Protein AF-Q57411-F1 (afdb_monomer_lite)

Radius of gyration: 23.44 Å; chains: 1; bounding box: 58×24×73 Å

pLDDT: mean 77.26, std 9.22, range [43.75, 90.31]

Structure (mmCIF, N/CA/C/O backbone):
data_AF-Q57411-F1
#
_entry.id   AF-Q57411-F1
#
loop_
_atom_site.group_PDB
_atom_site.id
_atom_site.type_symbol
_atom_site.label_atom_id
_atom_site.label_alt_id
_atom_site.label_comp_id
_atom_site.label_asym_id
_atom_site.label_entity_id
_atom_site.label_seq_id
_atom_site.pdbx_PDB_ins_code
_atom_site.Cartn_x
_atom_site.Cartn_y
_atom_site.Cartn_z
_atom_site.occupancy
_atom_site.B_iso_or_equiv
_atom_site.auth_seq_id
_atom_site.auth_comp_id
_atom_site.auth_asym_id
_atom_site.auth_atom_id
_atom_site.pdbx_PDB_model_num
ATOM 1 N N . MET A 1 1 ? 39.862 -7.856 -52.070 1.00 62.91 1 MET A N 1
ATOM 2 C CA . MET A 1 1 ? 38.614 -8.592 -51.762 1.00 62.91 1 MET A CA 1
ATOM 3 C C . MET A 1 1 ? 38.595 -9.114 -50.323 1.00 62.91 1 MET A C 1
ATOM 5 O O . MET A 1 1 ? 37.693 -8.725 -49.605 1.00 62.91 1 MET A O 1
ATOM 9 N N . LEU A 1 2 ? 39.590 -9.877 -49.840 1.00 62.72 2 LEU A N 1
ATOM 10 C CA . LEU A 1 2 ? 39.636 -10.401 -48.452 1.00 62.72 2 LEU A CA 1
ATOM 11 C C . LEU A 1 2 ? 39.536 -9.341 -47.331 1.00 62.72 2 LEU A C 1
ATOM 13 O O . LEU A 1 2 ? 38.765 -9.519 -46.396 1.00 62.72 2 LEU A O 1
ATOM 17 N N . PHE A 1 3 ? 40.242 -8.211 -47.448 1.00 66.50 3 PHE A N 1
ATOM 18 C CA . PHE A 1 3 ? 40.208 -7.146 -46.430 1.00 66.50 3 PHE A CA 1
ATOM 19 C C . PHE A 1 3 ? 38.830 -6.486 -46.258 1.00 66.50 3 PHE A C 1
ATOM 21 O O . PHE A 1 3 ? 38.491 -6.060 -45.157 1.00 66.50 3 PHE A O 1
ATOM 28 N N . PHE A 1 4 ? 38.021 -6.448 -47.322 1.00 68.75 4 PHE A N 1
ATOM 29 C CA . PHE A 1 4 ? 36.654 -5.924 -47.269 1.00 68.75 4 PHE A CA 1
ATOM 30 C C . PHE A 1 4 ? 35.746 -6.838 -46.436 1.00 68.75 4 PHE A C 1
ATOM 32 O O . PHE A 1 4 ? 35.024 -6.368 -45.561 1.00 68.75 4 PHE A O 1
ATOM 39 N N . TRP A 1 5 ? 35.852 -8.153 -46.640 1.00 68.56 5 TRP A N 1
ATOM 40 C CA . TRP A 1 5 ? 35.092 -9.141 -45.877 1.00 68.56 5 TRP A CA 1
ATOM 41 C C . TRP A 1 5 ? 35.515 -9.182 -44.402 1.00 68.56 5 TRP A C 1
ATOM 43 O O . TRP A 1 5 ? 34.649 -9.189 -43.533 1.00 68.56 5 TRP A O 1
ATOM 53 N N . CYS A 1 6 ? 36.816 -9.105 -44.092 1.00 72.94 6 CYS A N 1
ATOM 54 C CA . CYS A 1 6 ? 37.286 -9.050 -42.701 1.00 72.94 6 CYS A CA 1
ATOM 55 C C . CYS A 1 6 ? 36.776 -7.808 -41.947 1.00 72.94 6 CYS A C 1
ATOM 57 O O . CYS A 1 6 ? 36.370 -7.916 -40.790 1.00 72.94 6 CYS A O 1
ATOM 59 N N . GLY A 1 7 ? 36.757 -6.641 -42.602 1.00 71.69 7 GLY A N 1
ATOM 60 C CA . GLY A 1 7 ? 36.199 -5.417 -42.019 1.00 71.69 7 GLY A CA 1
ATOM 61 C C . GLY A 1 7 ? 34.692 -5.520 -41.771 1.00 71.69 7 GLY A C 1
ATOM 62 O O . GLY A 1 7 ? 34.218 -5.143 -40.703 1.00 71.69 7 GLY A O 1
ATOM 63 N N . PHE A 1 8 ? 33.952 -6.099 -42.720 1.00 74.75 8 PHE A N 1
ATOM 64 C CA . PHE A 1 8 ? 32.505 -6.285 -42.613 1.00 74.75 8 PHE A CA 1
ATOM 65 C C . PHE A 1 8 ? 32.113 -7.232 -41.466 1.00 74.75 8 PHE A C 1
ATOM 67 O O . PHE A 1 8 ? 31.242 -6.898 -40.665 1.00 74.75 8 PHE A O 1
ATOM 74 N N . PHE A 1 9 ? 32.795 -8.374 -41.317 1.00 73.12 9 PHE A N 1
ATOM 75 C CA . PHE A 1 9 ? 32.514 -9.309 -40.220 1.00 73.12 9 PHE A CA 1
ATOM 76 C C . PHE A 1 9 ? 32.897 -8.745 -38.843 1.00 73.12 9 PHE A C 1
ATOM 78 O O . PHE A 1 9 ? 32.135 -8.912 -37.893 1.00 73.12 9 PHE A O 1
ATOM 85 N N . SER A 1 10 ? 34.017 -8.021 -38.729 1.00 74.44 10 SER A N 1
ATOM 86 C CA . SER A 1 10 ? 34.402 -7.344 -37.478 1.00 74.44 10 SER A CA 1
ATOM 87 C C . SER A 1 10 ? 33.376 -6.282 -37.051 1.00 74.44 10 SER A C 1
ATOM 89 O O . SER A 1 10 ? 33.029 -6.170 -35.870 1.00 74.44 10 SER A O 1
ATOM 91 N N . LEU A 1 11 ? 32.820 -5.547 -38.022 1.00 76.00 11 LEU A N 1
ATOM 92 C CA . LEU A 1 11 ? 31.770 -4.557 -37.783 1.00 76.00 11 LEU A CA 1
ATOM 93 C C . LEU A 1 11 ? 30.478 -5.214 -37.276 1.00 76.00 11 LEU A C 1
ATOM 95 O O . LEU A 1 11 ? 29.905 -4.749 -36.295 1.00 76.00 11 LEU A O 1
ATOM 99 N N . ILE A 1 12 ? 30.047 -6.320 -37.895 1.00 76.12 12 ILE A N 1
ATOM 100 C CA . ILE A 1 12 ? 28.856 -7.068 -37.462 1.00 76.12 12 ILE A CA 1
ATOM 101 C C . ILE A 1 12 ? 29.031 -7.592 -36.033 1.00 76.12 12 ILE A C 1
ATOM 103 O O . ILE A 1 12 ? 28.140 -7.407 -35.209 1.00 76.12 12 ILE A O 1
ATOM 107 N N . VAL A 1 13 ? 30.183 -8.192 -35.712 1.00 73.00 13 VAL A N 1
ATOM 108 C CA . VAL A 1 13 ? 30.467 -8.692 -34.354 1.00 73.00 13 VAL A CA 1
ATOM 109 C C . VAL A 1 13 ? 30.457 -7.552 -33.331 1.00 73.00 13 VAL A C 1
ATOM 111 O O . VAL A 1 13 ? 29.905 -7.706 -32.244 1.00 73.00 13 VAL A O 1
ATOM 114 N N . SER A 1 14 ? 30.997 -6.383 -33.682 1.00 69.81 14 SER A N 1
ATOM 115 C CA . SER A 1 14 ? 30.978 -5.204 -32.808 1.00 69.81 14 SER A CA 1
ATOM 116 C C . SER A 1 14 ? 29.560 -4.674 -32.574 1.00 69.81 14 SER A C 1
ATOM 118 O O . SER A 1 14 ? 29.202 -4.376 -31.438 1.00 69.81 14 SER A O 1
ATOM 120 N N . ILE A 1 15 ? 28.727 -4.605 -33.619 1.00 70.62 15 ILE A N 1
ATOM 121 C CA . ILE A 1 15 ? 27.320 -4.188 -33.505 1.00 70.62 15 ILE A CA 1
ATOM 122 C C . ILE A 1 15 ? 26.530 -5.181 -32.645 1.00 70.62 15 ILE A C 1
ATOM 124 O O . ILE A 1 15 ? 25.757 -4.758 -31.788 1.00 70.62 15 ILE A O 1
ATOM 128 N N . LEU A 1 16 ? 26.751 -6.487 -32.824 1.00 65.75 16 LEU A N 1
ATOM 129 C CA . LEU A 1 16 ? 26.114 -7.528 -32.014 1.00 65.75 16 LEU A CA 1
ATOM 130 C C . LEU A 1 16 ? 26.542 -7.452 -30.542 1.00 65.75 16 LEU A C 1
ATOM 132 O O . LEU A 1 16 ? 25.684 -7.528 -29.670 1.00 65.75 16 LEU A O 1
ATOM 136 N N . ASN A 1 17 ? 27.825 -7.221 -30.250 1.00 61.81 17 ASN A N 1
ATOM 137 C CA . ASN A 1 17 ? 28.308 -7.045 -28.875 1.00 61.81 17 ASN A CA 1
ATOM 138 C C . ASN A 1 17 ? 27.735 -5.787 -28.206 1.00 61.81 17 ASN A C 1
ATOM 140 O O . ASN A 1 17 ? 27.352 -5.830 -27.039 1.00 61.81 17 ASN A O 1
ATOM 144 N N . ILE A 1 18 ? 27.638 -4.671 -28.936 1.00 66.19 18 ILE A N 1
ATOM 145 C CA . ILE A 1 18 ? 27.010 -3.441 -28.426 1.00 66.19 18 ILE A CA 1
ATOM 146 C C . ILE A 1 18 ? 25.510 -3.666 -28.196 1.00 66.19 18 ILE A C 1
ATOM 148 O O . ILE A 1 18 ? 24.977 -3.239 -27.175 1.00 66.19 18 ILE A O 1
ATOM 152 N N . SER A 1 19 ? 24.837 -4.369 -29.112 1.00 61.19 19 SER A N 1
ATOM 153 C CA . SER A 1 19 ? 23.426 -4.748 -28.985 1.00 61.19 19 SER A CA 1
ATOM 154 C C . SER A 1 19 ? 23.177 -5.645 -27.771 1.00 61.19 19 SER A C 1
ATOM 156 O O . SER A 1 19 ? 22.238 -5.383 -27.022 1.00 61.19 19 SER A O 1
ATOM 158 N N . MET A 1 20 ? 24.014 -6.662 -27.548 1.00 63.38 20 MET A N 1
ATOM 159 C CA . MET A 1 20 ? 23.932 -7.528 -26.370 1.00 63.38 20 MET A CA 1
ATOM 160 C C . MET A 1 20 ? 24.151 -6.726 -25.085 1.00 63.38 20 MET A C 1
ATOM 162 O O . MET A 1 20 ? 23.305 -6.764 -24.200 1.00 63.38 20 MET A O 1
ATOM 166 N N . GLY A 1 21 ? 25.200 -5.899 -25.023 1.00 65.75 21 GLY A N 1
ATOM 167 C CA . GLY A 1 21 ? 25.460 -5.058 -23.851 1.00 65.75 21 GLY A CA 1
ATOM 168 C C . GLY A 1 21 ? 24.360 -4.024 -23.567 1.00 65.75 21 GLY A C 1
ATOM 169 O O . GLY A 1 21 ? 24.110 -3.695 -22.408 1.00 65.75 21 GLY A O 1
ATOM 170 N N . TYR A 1 22 ? 23.679 -3.513 -24.598 1.00 66.88 22 TYR A N 1
ATOM 171 C CA . TYR A 1 22 ? 22.525 -2.625 -24.430 1.00 66.88 22 TYR A CA 1
ATOM 172 C C . TYR A 1 22 ? 21.301 -3.377 -23.891 1.00 66.88 22 TYR A C 1
ATOM 174 O O . TYR A 1 22 ? 20.641 -2.887 -22.975 1.00 66.88 22 TYR A O 1
ATOM 182 N N . ASN A 1 23 ? 21.034 -4.582 -24.404 1.00 70.44 23 ASN A N 1
ATOM 183 C CA . ASN A 1 23 ? 19.959 -5.441 -23.908 1.00 70.44 23 ASN A CA 1
ATOM 184 C C . ASN A 1 23 ? 20.190 -5.861 -22.451 1.00 70.44 23 ASN A C 1
ATOM 186 O O . ASN A 1 23 ? 19.249 -5.825 -21.661 1.00 70.44 23 ASN A O 1
ATOM 190 N N . ASP A 1 24 ? 21.429 -6.183 -22.076 1.00 71.94 24 ASP A N 1
ATOM 191 C CA . ASP A 1 24 ? 21.778 -6.548 -20.701 1.00 71.94 24 ASP A CA 1
ATOM 192 C C . ASP A 1 24 ? 21.559 -5.379 -19.733 1.00 71.94 24 ASP A C 1
ATOM 194 O O . ASP A 1 24 ? 21.013 -5.565 -18.647 1.00 71.94 24 ASP A O 1
ATOM 198 N N . ARG A 1 25 ? 21.916 -4.149 -20.130 1.00 74.00 25 ARG A N 1
ATOM 199 C CA . ARG A 1 25 ? 21.626 -2.947 -19.329 1.00 74.00 25 ARG A CA 1
ATOM 200 C C . ARG A 1 25 ? 20.131 -2.717 -19.169 1.00 74.00 25 ARG A C 1
ATOM 202 O O . ARG A 1 25 ? 19.675 -2.506 -18.052 1.00 74.00 25 ARG A O 1
ATOM 209 N N . LEU A 1 26 ? 19.374 -2.808 -20.262 1.00 76.44 26 LEU A N 1
ATOM 210 C CA . LEU A 1 26 ? 17.924 -2.637 -20.229 1.00 76.44 26 LEU A CA 1
ATOM 211 C C . LEU A 1 26 ? 17.257 -3.693 -19.330 1.00 76.44 26 LEU A C 1
ATOM 213 O O . LEU A 1 26 ? 16.337 -3.381 -18.580 1.00 76.44 26 LEU A O 1
ATOM 217 N N . PHE A 1 27 ? 17.756 -4.931 -19.367 1.00 75.88 27 PHE A N 1
ATOM 218 C CA . PHE A 1 27 ? 17.304 -6.009 -18.493 1.00 75.88 27 PHE A CA 1
ATOM 219 C C . PHE A 1 27 ? 17.626 -5.738 -17.018 1.00 75.88 27 PHE A C 1
ATOM 221 O O . PHE A 1 27 ? 16.762 -5.919 -16.161 1.00 75.88 27 PHE A O 1
ATOM 228 N N . LEU A 1 28 ? 18.841 -5.283 -16.704 1.00 79.25 28 LEU A N 1
ATOM 229 C CA . LEU A 1 28 ? 19.235 -4.944 -15.334 1.00 79.25 28 LEU A CA 1
ATOM 230 C C . LEU A 1 28 ? 18.438 -3.758 -14.779 1.00 79.25 28 LEU A C 1
ATOM 232 O O . LEU A 1 28 ? 18.020 -3.795 -13.622 1.00 79.25 28 LEU A O 1
ATOM 236 N N . ASP A 1 29 ? 18.188 -2.733 -15.592 1.00 82.56 29 ASP A N 1
ATOM 237 C CA . ASP A 1 29 ? 17.363 -1.585 -15.207 1.00 82.56 29 ASP A CA 1
ATOM 238 C C . ASP A 1 29 ? 15.920 -2.013 -14.916 1.00 82.56 29 ASP A C 1
ATOM 240 O O . ASP A 1 29 ? 15.326 -1.598 -13.917 1.00 82.56 29 ASP A O 1
ATOM 244 N N . GLU A 1 30 ? 15.373 -2.902 -15.746 1.00 82.50 30 GLU A N 1
ATOM 245 C CA . GLU A 1 30 ? 14.046 -3.475 -15.549 1.00 82.50 30 GLU A CA 1
ATOM 246 C C . GLU A 1 30 ? 13.962 -4.299 -14.256 1.00 82.50 30 GLU A C 1
ATOM 248 O O . GLU A 1 30 ? 13.025 -4.127 -13.474 1.00 82.50 30 GLU A O 1
ATOM 253 N N . GLN A 1 31 ? 14.958 -5.149 -13.990 1.00 81.94 31 GLN A N 1
ATOM 254 C CA . GLN A 1 31 ? 15.042 -5.928 -12.752 1.00 81.94 31 GLN A CA 1
ATOM 255 C C . GLN A 1 31 ? 15.167 -5.027 -11.522 1.00 81.94 31 GLN A C 1
ATOM 257 O O . GLN A 1 31 ? 14.462 -5.226 -10.536 1.00 81.94 31 GLN A O 1
ATOM 262 N N . ASN A 1 32 ? 16.005 -3.990 -11.585 1.00 83.38 32 ASN A N 1
ATOM 263 C CA . ASN A 1 32 ? 16.140 -3.016 -10.504 1.00 83.38 32 ASN A CA 1
ATOM 264 C C . ASN A 1 32 ? 14.822 -2.290 -10.224 1.00 83.38 32 ASN A C 1
ATOM 266 O O . ASN A 1 32 ? 14.492 -2.048 -9.061 1.00 83.38 32 ASN A O 1
ATOM 270 N N . ARG A 1 33 ? 14.050 -1.959 -11.266 1.00 82.56 33 ARG A N 1
ATOM 271 C CA . ARG A 1 33 ? 12.713 -1.384 -11.096 1.00 82.56 33 ARG A CA 1
ATOM 272 C C . ARG A 1 33 ? 11.774 -2.365 -10.398 1.00 82.56 33 ARG A C 1
ATOM 274 O O . ARG A 1 33 ? 11.157 -1.980 -9.414 1.00 82.56 33 ARG A O 1
ATOM 281 N N . ILE A 1 34 ? 11.716 -3.619 -10.852 1.00 81.56 34 ILE A N 1
ATOM 282 C CA . ILE A 1 34 ? 10.872 -4.665 -10.246 1.00 81.56 34 ILE A CA 1
ATOM 283 C C . ILE A 1 34 ? 11.225 -4.877 -8.772 1.00 81.56 34 ILE A C 1
ATOM 285 O O . ILE A 1 34 ? 10.336 -4.954 -7.931 1.00 81.56 34 ILE A O 1
ATOM 289 N N . ILE A 1 35 ? 12.516 -4.951 -8.441 1.00 82.12 35 ILE A N 1
ATOM 290 C CA . ILE A 1 35 ? 12.977 -5.133 -7.061 1.00 82.12 35 ILE A CA 1
ATOM 291 C C . ILE A 1 35 ? 12.502 -3.973 -6.181 1.00 82.12 35 ILE A C 1
ATOM 293 O O . ILE A 1 35 ? 11.966 -4.214 -5.103 1.00 82.12 35 ILE A O 1
ATOM 297 N N . LYS A 1 36 ? 12.631 -2.725 -6.647 1.00 81.50 36 LYS A N 1
ATOM 298 C CA . LYS A 1 36 ? 12.127 -1.553 -5.914 1.00 81.50 36 LYS A CA 1
ATOM 299 C C . LYS A 1 36 ? 10.610 -1.581 -5.747 1.00 81.50 36 LYS A C 1
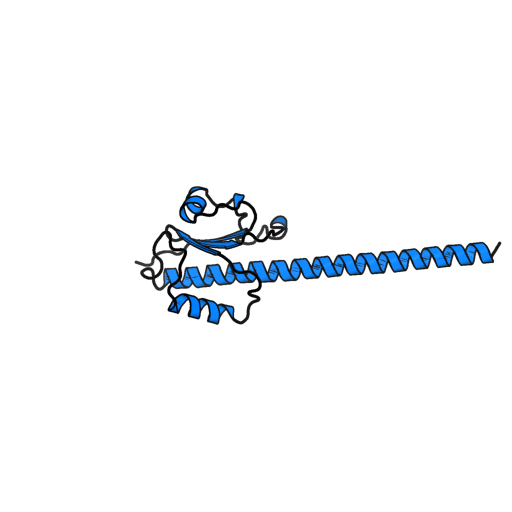ATOM 301 O O . LYS A 1 36 ? 10.119 -1.367 -4.645 1.00 81.50 36 LYS A O 1
ATOM 306 N N . GLU A 1 37 ? 9.871 -1.881 -6.814 1.00 81.31 37 GLU A N 1
ATOM 307 C CA . GLU A 1 37 ? 8.410 -1.994 -6.756 1.00 81.31 37 GLU A CA 1
ATOM 308 C C . GLU A 1 37 ? 7.967 -3.085 -5.762 1.00 81.31 37 GLU A C 1
ATOM 310 O O . GLU A 1 37 ? 7.053 -2.854 -4.973 1.00 81.31 37 GLU A O 1
ATOM 315 N N . ASN A 1 38 ? 8.659 -4.231 -5.726 1.00 82.00 38 ASN A N 1
ATOM 316 C CA . ASN A 1 38 ? 8.402 -5.304 -4.760 1.00 82.00 38 ASN A CA 1
ATOM 317 C C . ASN A 1 38 ? 8.618 -4.845 -3.316 1.00 82.00 38 ASN A C 1
ATOM 319 O O . ASN A 1 38 ? 7.785 -5.133 -2.462 1.00 82.00 38 ASN A O 1
ATOM 323 N N . ILE A 1 39 ? 9.712 -4.128 -3.050 1.00 81.50 39 ILE A N 1
ATOM 324 C CA . ILE A 1 39 ? 10.014 -3.593 -1.717 1.00 81.50 39 ILE A CA 1
ATOM 325 C C . ILE A 1 39 ? 8.902 -2.639 -1.255 1.00 81.50 39 ILE A C 1
ATOM 327 O O . ILE A 1 39 ? 8.464 -2.701 -0.110 1.00 81.50 39 ILE A O 1
ATOM 331 N N . TYR A 1 40 ? 8.389 -1.795 -2.151 1.00 82.38 40 TYR A N 1
ATOM 332 C CA . TYR A 1 40 ? 7.293 -0.876 -1.838 1.00 82.38 40 TYR A CA 1
ATOM 333 C C . TYR A 1 40 ? 5.969 -1.585 -1.571 1.00 82.38 40 TYR A C 1
ATOM 335 O O . TYR A 1 40 ? 5.257 -1.234 -0.630 1.00 82.38 40 TYR A O 1
ATOM 343 N N . VAL A 1 41 ? 5.637 -2.598 -2.370 1.00 84.44 41 VAL A N 1
ATOM 344 C CA . VAL A 1 41 ? 4.448 -3.428 -2.145 1.00 84.44 41 VAL A CA 1
ATOM 345 C C . VAL A 1 41 ? 4.537 -4.156 -0.803 1.00 84.44 41 VAL A C 1
ATOM 347 O O . VAL A 1 41 ? 3.553 -4.193 -0.060 1.00 84.44 41 VAL A O 1
ATOM 350 N N . ASP A 1 42 ? 5.703 -4.703 -0.472 1.00 84.31 42 ASP A N 1
ATOM 351 C CA . ASP A 1 42 ? 5.948 -5.372 0.805 1.00 84.31 42 ASP A CA 1
ATOM 352 C C . ASP A 1 42 ? 5.785 -4.394 1.976 1.00 84.31 42 ASP A C 1
ATOM 354 O O . ASP A 1 42 ? 5.018 -4.649 2.905 1.00 84.31 42 ASP A O 1
ATOM 358 N N . TYR A 1 43 ? 6.372 -3.200 1.862 1.00 84.81 43 TYR A N 1
ATOM 359 C CA . TYR A 1 43 ? 6.227 -2.137 2.851 1.00 84.81 43 TYR A CA 1
ATOM 360 C C . TYR A 1 43 ? 4.764 -1.744 3.103 1.00 84.81 43 TYR A C 1
ATOM 362 O O . TYR A 1 43 ? 4.318 -1.692 4.252 1.00 84.81 43 TYR A O 1
ATOM 370 N N . LEU A 1 44 ? 3.984 -1.521 2.038 1.00 86.62 44 LEU A N 1
ATOM 371 C CA . LEU A 1 44 ? 2.547 -1.242 2.137 1.00 86.62 44 LEU A CA 1
ATOM 372 C C . LEU A 1 44 ? 1.797 -2.390 2.823 1.00 86.62 44 LEU A C 1
ATOM 374 O O . LEU A 1 44 ? 0.894 -2.155 3.629 1.00 86.62 44 LEU A O 1
ATOM 378 N N . THR A 1 45 ? 2.167 -3.633 2.505 1.00 87.19 45 THR A N 1
ATOM 379 C CA . THR A 1 45 ? 1.513 -4.842 3.020 1.00 87.19 45 THR A CA 1
ATOM 380 C C . THR A 1 45 ? 1.747 -4.994 4.514 1.00 87.19 45 THR A C 1
ATOM 382 O O . THR A 1 45 ? 0.793 -5.208 5.269 1.00 87.19 45 THR A O 1
ATOM 385 N N . VAL A 1 46 ? 2.999 -4.846 4.949 1.00 87.19 46 VAL A N 1
ATOM 386 C CA . VAL A 1 46 ? 3.384 -4.908 6.361 1.00 87.19 46 VAL A CA 1
ATOM 387 C C . VAL A 1 46 ? 2.733 -3.765 7.133 1.00 87.19 46 VAL A C 1
ATOM 389 O O . VAL A 1 46 ? 2.162 -4.003 8.195 1.00 87.19 46 VAL A O 1
ATOM 392 N N . ASN A 1 47 ? 2.719 -2.550 6.579 1.00 87.06 47 ASN A N 1
ATOM 393 C CA . ASN A 1 47 ? 2.063 -1.401 7.201 1.00 87.06 47 ASN A CA 1
ATOM 394 C C . ASN A 1 47 ? 0.560 -1.664 7.429 1.00 87.06 47 ASN A C 1
ATOM 396 O O . ASN A 1 47 ? 0.071 -1.554 8.555 1.00 87.06 47 ASN A O 1
ATOM 400 N N . ALA A 1 48 ? -0.157 -2.138 6.404 1.00 88.25 48 ALA A N 1
ATOM 401 C CA . ALA A 1 48 ? -1.571 -2.496 6.529 1.00 88.25 48 ALA A CA 1
ATOM 402 C C . ALA A 1 48 ? -1.816 -3.614 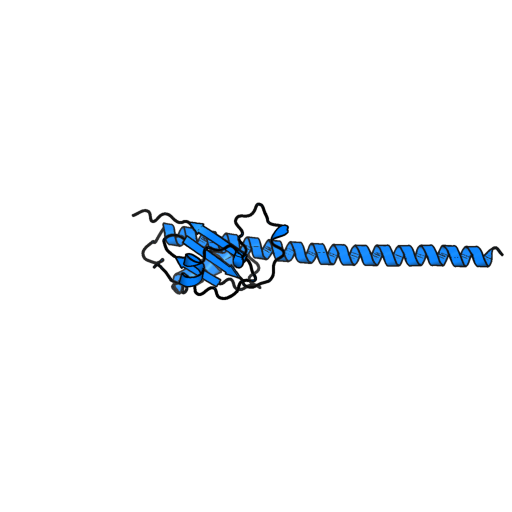7.556 1.00 88.25 48 ALA A C 1
ATOM 404 O O . ALA A 1 48 ? -2.806 -3.571 8.289 1.00 88.25 48 ALA A O 1
ATOM 405 N N . ALA A 1 49 ? -0.928 -4.611 7.627 1.00 87.88 49 ALA A N 1
ATOM 406 C CA . ALA A 1 49 ? -1.030 -5.707 8.586 1.00 87.88 49 ALA A CA 1
ATOM 407 C C . ALA A 1 49 ? -0.829 -5.230 10.031 1.00 87.88 49 ALA A C 1
ATOM 409 O O . ALA A 1 49 ? -1.647 -5.548 10.892 1.00 87.88 49 ALA A O 1
ATOM 410 N N . VAL A 1 50 ? 0.207 -4.425 10.283 1.00 85.81 50 VAL A N 1
ATOM 411 C CA . VAL A 1 50 ? 0.503 -3.865 11.609 1.00 85.81 50 VAL A CA 1
ATOM 412 C C . VAL A 1 50 ? -0.633 -2.961 12.083 1.00 85.81 50 VAL A C 1
ATOM 414 O O . VAL A 1 50 ? -1.100 -3.100 13.212 1.00 85.81 50 VAL A O 1
ATOM 417 N N . LEU A 1 51 ? -1.140 -2.081 11.216 1.00 86.19 51 LEU A N 1
ATOM 418 C CA . LEU A 1 51 ? -2.291 -1.237 11.536 1.00 86.19 51 LEU A CA 1
ATOM 419 C C . LEU A 1 51 ? -3.549 -2.062 11.830 1.00 86.19 51 LEU A C 1
ATOM 421 O O . LEU A 1 51 ? -4.270 -1.776 12.784 1.00 86.19 51 LEU A O 1
ATOM 425 N N . SER A 1 52 ? -3.803 -3.115 11.052 1.00 87.56 52 SER A N 1
ATOM 426 C CA . SER A 1 52 ? -4.935 -4.016 11.283 1.00 87.56 52 SER A CA 1
ATOM 427 C C . SER A 1 52 ? -4.815 -4.769 12.614 1.00 87.56 52 SER A C 1
ATOM 429 O O . SER A 1 52 ? -5.812 -4.924 13.318 1.00 87.56 52 SER A O 1
ATOM 431 N N . GLU A 1 53 ? -3.617 -5.233 12.975 1.00 85.69 53 GLU A N 1
ATOM 432 C CA . GLU A 1 53 ? -3.331 -5.903 14.252 1.00 85.69 53 GLU A CA 1
ATOM 433 C C . GLU A 1 53 ? -3.610 -4.969 15.437 1.00 85.69 53 GLU A C 1
ATOM 435 O O . GLU A 1 53 ? -4.304 -5.333 16.390 1.00 85.69 53 GLU A O 1
ATOM 440 N N . ILE A 1 54 ? -3.132 -3.730 15.334 1.00 79.00 54 ILE A N 1
ATOM 441 C CA . ILE A 1 54 ? -3.361 -2.682 16.324 1.00 79.00 54 ILE A CA 1
ATOM 442 C C . ILE A 1 54 ? -4.856 -2.418 16.498 1.00 79.00 54 ILE A C 1
ATOM 444 O O . ILE A 1 54 ? -5.353 -2.441 17.621 1.00 79.00 54 ILE A O 1
ATOM 448 N N . CYS A 1 55 ? -5.587 -2.215 15.401 1.00 80.12 55 CYS A N 1
ATOM 449 C CA . CYS A 1 55 ? -7.017 -1.924 15.461 1.00 80.12 55 CYS A CA 1
ATOM 450 C C . CYS A 1 55 ? -7.863 -3.104 15.953 1.00 80.12 55 CYS A C 1
ATOM 452 O O . CYS A 1 55 ? -8.962 -2.893 16.466 1.00 80.12 55 CYS A O 1
ATOM 454 N N . THR A 1 56 ? -7.361 -4.333 15.808 1.00 83.19 56 THR A N 1
ATOM 455 C CA . THR A 1 56 ? -7.982 -5.530 16.393 1.00 83.19 56 THR A CA 1
ATOM 456 C C . THR A 1 56 ? -7.757 -5.577 17.904 1.00 83.19 56 THR A C 1
ATOM 458 O O . THR A 1 56 ? -8.676 -5.888 18.654 1.00 83.19 56 THR A O 1
ATOM 461 N N . THR A 1 57 ? -6.543 -5.248 18.353 1.00 80.44 57 THR A N 1
ATOM 462 C CA . THR A 1 57 ? -6.142 -5.337 19.766 1.00 80.44 57 THR A CA 1
ATOM 463 C C . THR A 1 57 ? -6.701 -4.186 20.603 1.00 80.44 57 THR A C 1
ATOM 465 O O . THR A 1 57 ? -7.089 -4.384 21.750 1.00 80.44 57 THR A O 1
ATOM 468 N N . ASP A 1 58 ? -6.767 -2.983 20.030 1.00 73.56 58 ASP A N 1
ATOM 469 C CA . ASP A 1 58 ? -7.252 -1.776 20.693 1.00 73.56 58 ASP A CA 1
ATOM 470 C C . ASP A 1 58 ? -8.201 -1.002 19.769 1.00 73.56 58 ASP A C 1
ATOM 472 O O . ASP A 1 58 ? -7.851 -0.015 19.111 1.00 73.56 58 ASP A O 1
ATOM 476 N N . ALA A 1 59 ? -9.455 -1.456 19.733 1.00 69.94 59 ALA A N 1
ATOM 477 C CA . ALA A 1 59 ? -10.511 -0.820 18.953 1.00 69.94 59 ALA A CA 1
ATOM 478 C C . ALA A 1 59 ? -10.785 0.638 19.380 1.00 69.94 59 ALA A C 1
ATOM 480 O O . ALA A 1 59 ? -11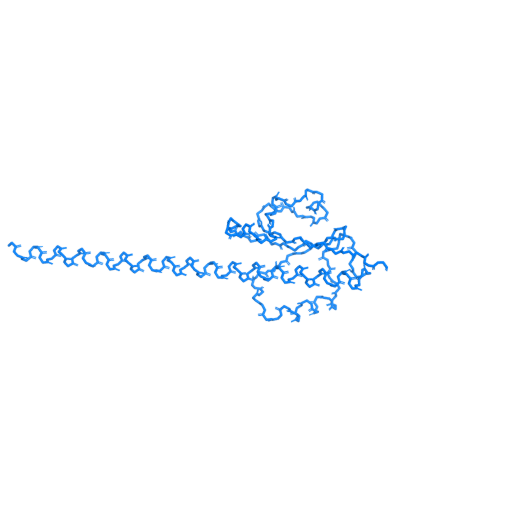.368 1.400 18.607 1.00 69.94 59 ALA A O 1
ATOM 481 N N . GLY A 1 60 ? -10.378 1.039 20.592 1.00 69.00 60 GLY A N 1
ATOM 482 C CA . GLY A 1 60 ? -10.531 2.402 21.099 1.00 69.00 60 GLY A CA 1
ATOM 483 C C . GLY A 1 60 ? -9.591 3.399 20.419 1.00 69.00 60 GLY A C 1
ATOM 484 O O . GLY A 1 60 ? -9.962 4.563 20.231 1.00 69.00 60 GLY A O 1
ATOM 485 N N . LYS A 1 61 ? -8.410 2.933 19.992 1.00 68.44 61 LYS A N 1
ATOM 486 C CA . LYS A 1 61 ? -7.423 3.729 19.246 1.00 68.44 61 LYS A CA 1
ATOM 487 C C . LYS A 1 61 ? -7.789 3.905 17.769 1.00 68.44 61 LYS A C 1
ATOM 489 O O . LYS A 1 61 ? -7.413 4.907 17.167 1.00 68.44 61 LYS A O 1
ATOM 494 N N . CYS A 1 62 ? -8.579 2.995 17.197 1.00 72.38 62 CYS A N 1
ATOM 495 C CA . CYS A 1 62 ? -8.987 3.040 15.792 1.00 72.38 62 CYS A CA 1
ATOM 496 C C . CYS A 1 62 ? -10.435 3.523 15.616 1.00 72.38 62 CYS A C 1
ATOM 498 O O . CYS A 1 62 ? -11.370 2.734 15.459 1.00 72.38 62 CYS A O 1
ATOM 500 N N . LYS A 1 63 ? -10.623 4.849 15.623 1.00 68.75 63 LYS A N 1
ATOM 501 C CA . LYS A 1 63 ? -11.914 5.480 15.301 1.00 68.75 63 LYS A CA 1
ATOM 502 C C . LYS A 1 63 ? -12.161 5.497 13.790 1.00 68.75 63 LYS A C 1
ATOM 504 O O . LYS A 1 63 ? -11.229 5.668 13.006 1.00 68.75 63 LYS A O 1
ATOM 509 N N . ASP A 1 64 ? -13.423 5.373 13.388 1.00 67.94 64 ASP A N 1
ATOM 510 C CA . ASP A 1 64 ? -13.812 5.461 11.978 1.00 67.94 64 ASP A CA 1
ATOM 511 C C . ASP A 1 64 ? -13.478 6.842 11.392 1.00 67.94 64 ASP A C 1
ATOM 513 O O . ASP A 1 64 ? -13.690 7.868 12.040 1.00 67.94 64 ASP A O 1
ATOM 517 N N . LYS A 1 65 ? -12.981 6.848 10.150 1.00 62.59 65 LYS A N 1
ATOM 518 C CA . LYS A 1 65 ? -12.491 8.014 9.395 1.00 62.59 65 LYS A CA 1
ATOM 519 C C . LYS A 1 65 ? -11.281 8.703 10.026 1.00 62.59 65 LYS A C 1
ATOM 521 O O . LYS A 1 65 ? -11.145 9.922 9.968 1.00 62.59 65 LYS A O 1
ATOM 526 N N . THR A 1 66 ? -10.392 7.914 10.621 1.00 66.62 66 THR A N 1
ATOM 527 C CA . THR A 1 66 ? -9.114 8.406 11.144 1.00 66.62 66 THR A CA 1
ATOM 528 C C . THR A 1 66 ? -8.006 8.213 10.113 1.00 66.62 66 THR A C 1
ATOM 530 O O . THR A 1 66 ? -7.772 7.094 9.657 1.00 66.62 66 THR A O 1
ATOM 533 N N . SER A 1 67 ? -7.307 9.302 9.793 1.00 63.00 67 SER A N 1
ATOM 534 C CA . SER A 1 67 ? -6.050 9.327 9.026 1.00 63.00 67 SER A CA 1
ATOM 535 C C . SER A 1 67 ? -4.836 9.709 9.884 1.00 63.00 67 SER A C 1
ATOM 537 O O . SER A 1 67 ? -3.725 9.833 9.380 1.00 63.00 67 SER A O 1
ATOM 539 N N . ILE A 1 68 ? -5.040 9.923 11.190 1.00 63.44 68 ILE A N 1
ATOM 540 C CA . ILE A 1 68 ? -4.005 10.341 12.139 1.00 63.44 68 ILE A CA 1
ATOM 541 C C . ILE A 1 68 ? -3.845 9.254 13.198 1.00 63.44 68 ILE A C 1
ATOM 543 O O . ILE A 1 68 ? -4.762 8.974 13.966 1.00 63.44 68 ILE A O 1
ATOM 547 N N . LEU A 1 69 ? -2.663 8.650 13.240 1.00 67.31 69 LEU A N 1
ATOM 548 C CA . LEU A 1 69 ? -2.260 7.737 14.306 1.00 67.31 69 LEU A CA 1
ATOM 549 C C . LEU A 1 69 ? -1.914 8.548 15.555 1.00 67.31 69 LEU A C 1
ATOM 551 O O . LEU A 1 69 ? -1.351 9.635 15.439 1.00 67.31 69 LEU A O 1
ATOM 555 N N . SER A 1 70 ? -2.209 8.023 16.746 1.00 66.81 70 SER A N 1
ATOM 556 C CA . SER A 1 70 ? -1.645 8.597 17.971 1.00 66.81 70 SER A CA 1
ATOM 557 C C . SER A 1 70 ? -0.117 8.494 17.939 1.00 66.81 70 SER A C 1
ATOM 559 O O . SER A 1 70 ? 0.424 7.564 17.339 1.00 66.81 70 SER A O 1
ATOM 561 N N . ASP A 1 71 ? 0.583 9.415 18.602 1.00 70.12 71 ASP A N 1
ATOM 562 C CA . ASP A 1 71 ? 2.053 9.487 18.561 1.00 70.12 71 ASP A CA 1
ATOM 563 C C . ASP A 1 71 ? 2.721 8.162 18.967 1.00 70.12 71 ASP A C 1
ATOM 565 O O . ASP A 1 71 ? 3.595 7.665 18.262 1.00 70.12 71 ASP A O 1
ATOM 569 N N . GLU A 1 72 ? 2.211 7.519 20.020 1.00 68.94 72 GLU A N 1
ATOM 570 C CA . GLU A 1 72 ? 2.639 6.188 20.483 1.00 68.94 72 GLU A CA 1
ATOM 571 C C . GLU A 1 72 ? 2.546 5.114 19.379 1.00 68.94 72 GLU A C 1
ATOM 573 O O . GLU A 1 72 ? 3.390 4.227 19.253 1.00 68.94 72 GLU A O 1
ATOM 578 N N . LEU A 1 73 ? 1.515 5.204 18.542 1.00 69.88 73 LEU A N 1
ATOM 579 C CA . LEU A 1 73 ? 1.240 4.239 17.486 1.00 69.88 73 LEU A CA 1
ATOM 580 C C . LEU A 1 73 ? 2.065 4.521 16.232 1.00 69.88 73 LEU A C 1
ATOM 582 O O . LEU A 1 73 ? 2.496 3.592 15.555 1.00 69.88 73 LEU A O 1
ATOM 586 N N . SER A 1 74 ? 2.327 5.799 15.964 1.00 71.75 74 SER A N 1
ATOM 587 C CA . SER A 1 74 ? 3.282 6.241 14.952 1.00 71.75 74 SER A CA 1
ATOM 588 C C . SER A 1 74 ? 4.695 5.753 15.283 1.00 71.75 74 SER A C 1
ATOM 590 O O 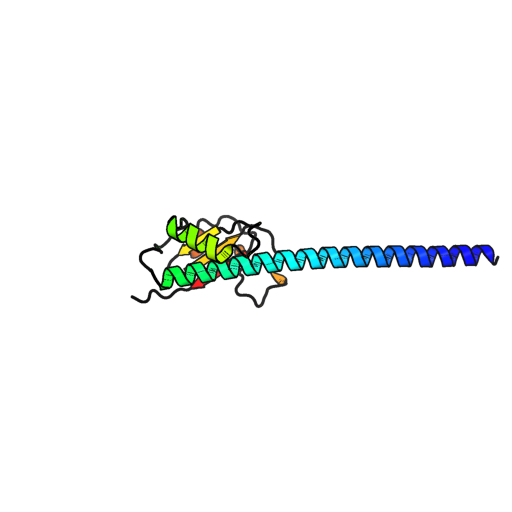. SER A 1 74 ? 5.387 5.251 14.401 1.00 71.75 74 SER A O 1
ATOM 592 N N . GLU A 1 75 ? 5.112 5.823 16.551 1.00 74.50 75 GLU A N 1
ATOM 593 C CA . GLU A 1 75 ? 6.401 5.282 17.001 1.00 74.50 75 GLU A CA 1
ATOM 594 C C . GLU A 1 75 ? 6.461 3.756 16.901 1.00 74.50 75 GLU A C 1
ATOM 596 O O . GLU A 1 75 ? 7.417 3.233 16.334 1.00 74.50 75 GLU A O 1
ATOM 601 N N . SER A 1 76 ? 5.426 3.036 17.351 1.00 70.94 76 SER A N 1
ATOM 602 C CA . SER A 1 76 ? 5.374 1.571 17.220 1.00 70.94 76 SER A CA 1
ATOM 603 C C . SER A 1 76 ? 5.384 1.112 15.757 1.00 70.94 76 SER A C 1
ATOM 605 O O . SER A 1 76 ? 6.060 0.140 15.413 1.00 70.94 76 SER A O 1
ATOM 607 N N . LEU A 1 77 ? 4.680 1.831 14.877 1.00 76.50 77 LEU A N 1
ATOM 608 C CA . LEU A 1 77 ? 4.699 1.575 13.440 1.00 76.50 77 LEU A CA 1
ATOM 609 C C . LEU A 1 77 ? 6.097 1.827 12.863 1.00 76.50 77 LEU A C 1
ATOM 611 O O . LEU A 1 77 ? 6.609 0.979 12.140 1.00 76.50 77 LEU A O 1
ATOM 615 N N . LYS A 1 78 ? 6.739 2.951 13.207 1.00 78.25 78 LYS A N 1
ATOM 616 C CA . LYS A 1 78 ? 8.110 3.270 12.772 1.00 78.25 78 LYS A CA 1
ATOM 617 C C . LYS A 1 78 ? 9.127 2.234 13.243 1.00 78.25 78 LYS A C 1
ATOM 619 O O . LYS A 1 78 ? 9.997 1.870 12.461 1.00 78.25 78 LYS A O 1
ATOM 624 N N . ASP A 1 79 ? 9.010 1.753 14.476 1.00 80.12 79 ASP A N 1
ATOM 625 C CA . ASP A 1 79 ? 9.895 0.730 15.036 1.00 80.12 79 ASP A CA 1
ATOM 626 C C . ASP A 1 79 ? 9.745 -0.607 14.294 1.00 80.12 79 ASP A C 1
ATOM 628 O O . ASP A 1 79 ? 10.722 -1.127 13.749 1.00 80.12 79 ASP A O 1
ATOM 632 N N . LYS A 1 80 ? 8.504 -1.099 14.137 1.00 76.62 80 LYS A N 1
ATOM 633 C CA . LYS A 1 80 ? 8.197 -2.321 13.366 1.00 76.62 80 LYS A CA 1
ATOM 634 C C . LYS A 1 80 ? 8.606 -2.220 11.891 1.00 76.62 80 LYS A C 1
ATOM 636 O O . LYS A 1 80 ? 8.890 -3.238 11.261 1.00 76.62 80 LYS A O 1
ATOM 641 N N . LEU A 1 81 ? 8.633 -1.007 11.340 1.00 79.12 81 LEU A N 1
ATOM 642 C CA . LEU A 1 81 ? 8.985 -0.724 9.950 1.00 79.12 81 LEU A CA 1
ATOM 643 C C . LEU A 1 81 ? 10.448 -0.292 9.746 1.00 79.12 81 LEU A C 1
ATOM 645 O O . LEU A 1 81 ? 10.849 -0.062 8.608 1.00 79.12 81 LEU A O 1
ATOM 649 N N . SER A 1 82 ? 11.257 -0.204 10.804 1.00 77.12 82 SER A N 1
ATOM 650 C CA . SER A 1 82 ? 12.627 0.338 10.760 1.00 77.12 82 SER A CA 1
ATOM 651 C C . SER A 1 82 ? 13.591 -0.433 9.846 1.00 77.12 82 SER A C 1
ATOM 653 O O . SER A 1 82 ? 14.570 0.137 9.366 1.00 77.12 82 SER A O 1
ATOM 655 N N . GLY A 1 83 ? 13.307 -1.712 9.580 1.00 75.50 83 GLY A N 1
ATOM 656 C CA . GLY A 1 83 ? 14.075 -2.570 8.671 1.00 75.50 83 GLY A CA 1
ATOM 657 C C . GLY A 1 83 ? 13.631 -2.531 7.204 1.00 75.50 83 GLY A C 1
ATOM 658 O O . GLY A 1 83 ? 14.238 -3.216 6.383 1.00 75.50 83 GLY A O 1
ATOM 659 N N . TYR A 1 84 ? 12.586 -1.769 6.871 1.00 73.06 84 TYR A N 1
ATOM 660 C CA . TYR A 1 84 ? 12.034 -1.684 5.519 1.00 73.06 84 TYR A CA 1
ATOM 661 C C . TYR A 1 84 ? 12.401 -0.356 4.849 1.00 73.06 84 TYR A C 1
ATOM 663 O O . TYR A 1 84 ? 12.560 0.672 5.508 1.00 73.06 84 TYR A O 1
ATOM 671 N N . ASP A 1 85 ? 12.513 -0.368 3.520 1.00 72.88 85 ASP A N 1
ATOM 672 C CA . ASP A 1 85 ? 12.722 0.852 2.738 1.00 72.88 85 ASP A CA 1
ATOM 673 C C . ASP A 1 85 ? 11.477 1.751 2.829 1.00 72.88 85 ASP A C 1
ATOM 675 O O . ASP A 1 85 ? 10.396 1.404 2.352 1.00 72.88 85 ASP A O 1
ATOM 679 N N . ASN A 1 86 ? 11.649 2.918 3.445 1.00 68.56 86 ASN A N 1
ATOM 680 C CA . ASN A 1 86 ? 10.614 3.924 3.665 1.00 68.56 86 ASN A CA 1
ATOM 681 C C . ASN A 1 86 ? 10.695 5.093 2.667 1.00 68.56 86 ASN A C 1
ATOM 683 O O . ASN A 1 86 ? 10.167 6.174 2.934 1.00 68.56 86 ASN A O 1
ATOM 687 N N . SER A 1 87 ? 11.360 4.907 1.520 1.00 73.12 87 SER A N 1
ATOM 688 C CA . SER A 1 87 ? 11.466 5.947 0.487 1.00 73.12 87 SER A CA 1
ATOM 689 C C . SER A 1 87 ? 10.120 6.335 -0.132 1.00 73.12 87 SER A C 1
ATOM 691 O O . SER A 1 87 ? 10.019 7.401 -0.742 1.00 73.12 87 SER A O 1
ATOM 693 N N . ILE A 1 88 ? 9.073 5.532 0.082 1.00 73.06 88 ILE A N 1
ATOM 694 C CA . ILE A 1 88 ? 7.683 5.949 -0.098 1.00 73.06 88 ILE A CA 1
ATOM 695 C C . ILE A 1 88 ? 7.027 6.208 1.258 1.00 73.06 88 ILE A C 1
ATOM 697 O O . ILE A 1 88 ? 7.157 5.425 2.196 1.00 73.06 88 ILE A O 1
ATOM 701 N N . THR A 1 89 ? 6.283 7.308 1.356 1.00 78.88 89 THR A N 1
ATOM 702 C CA . THR A 1 89 ? 5.436 7.591 2.520 1.00 78.88 89 THR A CA 1
ATOM 703 C C . THR A 1 89 ? 4.005 7.182 2.186 1.00 78.88 89 THR A C 1
ATOM 705 O O . THR A 1 89 ? 3.349 7.875 1.408 1.00 78.88 89 THR A O 1
ATOM 708 N N . PRO A 1 90 ? 3.524 6.038 2.693 1.00 83.44 90 PRO A N 1
ATOM 709 C CA . PRO A 1 90 ? 2.168 5.599 2.461 1.00 83.44 90 PRO A CA 1
ATOM 710 C C . PRO A 1 90 ? 1.206 6.423 3.301 1.00 83.44 90 PRO A C 1
ATOM 712 O O . PRO A 1 90 ? 1.475 6.764 4.454 1.00 83.44 90 PRO A O 1
ATOM 715 N N . GLU A 1 91 ? 0.058 6.701 2.714 1.00 87.69 91 GLU A N 1
ATOM 716 C CA . GLU A 1 91 ? -1.090 7.233 3.420 1.00 87.69 91 GLU A CA 1
ATOM 717 C C . GLU A 1 91 ? -1.940 6.072 3.928 1.00 87.69 91 GLU A C 1
ATOM 719 O O . GLU A 1 91 ? -1.892 4.953 3.407 1.00 87.69 91 GLU A O 1
ATOM 724 N N . PHE A 1 92 ? -2.729 6.321 4.965 1.00 88.44 92 PHE A N 1
ATOM 725 C CA . PHE A 1 92 ? -3.657 5.325 5.466 1.00 88.44 92 PHE A CA 1
ATOM 726 C C . PHE A 1 92 ? -4.958 5.968 5.926 1.00 88.44 92 PHE A C 1
ATOM 728 O O . PHE A 1 92 ? -5.038 7.153 6.249 1.00 88.44 92 PHE A O 1
ATOM 735 N N . CYS A 1 93 ? -5.990 5.142 5.977 1.00 87.69 93 CYS A N 1
ATOM 736 C CA . CYS A 1 93 ? -7.304 5.511 6.446 1.00 87.69 93 CYS A CA 1
ATOM 737 C C . CYS A 1 93 ? -7.983 4.307 7.085 1.00 87.69 93 CYS A C 1
ATOM 739 O O . CYS A 1 93 ? -7.888 3.182 6.591 1.00 87.69 93 CYS A O 1
ATOM 741 N N . ILE A 1 94 ? -8.704 4.552 8.173 1.00 86.19 94 ILE A N 1
ATOM 742 C CA . ILE A 1 94 ? -9.515 3.540 8.843 1.00 86.19 94 ILE A CA 1
ATOM 743 C C . ILE A 1 94 ? -10.987 3.856 8.600 1.00 86.19 94 ILE A C 1
ATOM 745 O O . ILE A 1 94 ? -11.442 4.945 8.940 1.00 86.19 94 ILE A O 1
ATOM 749 N N . ASN A 1 95 ? -11.751 2.920 8.039 1.00 85.12 95 ASN A N 1
ATOM 750 C CA . ASN A 1 95 ? -13.175 3.105 7.760 1.00 85.12 95 ASN A CA 1
ATOM 751 C C . ASN A 1 95 ? -13.965 1.808 7.969 1.00 85.12 95 ASN A C 1
ATOM 753 O O . ASN A 1 95 ? -13.709 0.814 7.295 1.00 85.12 95 ASN A O 1
ATOM 757 N N . HIS A 1 96 ? -14.946 1.822 8.872 1.00 82.12 96 HIS A N 1
ATOM 758 C CA . HIS A 1 96 ? -15.897 0.733 9.123 1.00 82.12 96 HIS A CA 1
ATOM 759 C C . HIS A 1 96 ? -15.235 -0.644 9.310 1.00 82.12 96 HIS A C 1
ATOM 761 O O . HIS A 1 96 ? -15.621 -1.623 8.670 1.00 82.12 96 HIS A O 1
ATOM 767 N N . GLY A 1 97 ? -14.213 -0.729 10.167 1.00 80.00 97 GLY A N 1
ATOM 768 C CA . GLY A 1 97 ? -13.496 -1.992 10.404 1.00 80.00 97 GLY A CA 1
ATOM 769 C C . GLY A 1 97 ? -12.533 -2.389 9.279 1.00 80.00 97 GLY A C 1
ATOM 770 O O . GLY A 1 97 ? -12.113 -3.541 9.197 1.00 80.00 97 GLY A O 1
ATOM 771 N N . LYS A 1 98 ? -12.182 -1.456 8.390 1.00 87.88 98 LYS A N 1
ATOM 772 C CA . LYS A 1 98 ? -11.156 -1.643 7.363 1.00 87.88 98 LYS A CA 1
ATOM 773 C C . LYS A 1 98 ? -10.006 -0.678 7.590 1.00 87.88 98 LYS A C 1
ATOM 775 O O . LYS A 1 98 ? -10.240 0.505 7.816 1.00 87.88 98 LYS A O 1
ATOM 780 N N . VAL A 1 99 ? -8.783 -1.175 7.484 1.00 89.00 99 VAL A N 1
ATOM 781 C CA . VAL A 1 99 ? -7.578 -0.373 7.283 1.00 89.00 99 VAL A CA 1
ATOM 782 C C . VAL A 1 99 ? -7.289 -0.349 5.790 1.00 89.00 99 VAL A C 1
ATOM 784 O O . VAL A 1 99 ? -7.193 -1.399 5.154 1.00 89.00 99 VAL A O 1
ATOM 787 N N . ILE A 1 100 ? -7.151 0.848 5.240 1.00 89.94 100 ILE A N 1
ATOM 788 C CA . ILE A 1 100 ? -6.786 1.098 3.852 1.00 89.94 100 ILE A CA 1
ATOM 789 C C . ILE A 1 100 ? -5.445 1.810 3.887 1.00 89.94 100 ILE A C 1
ATOM 791 O O . ILE A 1 100 ? -5.377 2.934 4.368 1.00 89.94 100 ILE A O 1
ATOM 795 N N . VAL A 1 101 ? -4.390 1.165 3.400 1.00 90.31 101 VAL A N 1
ATOM 796 C CA . VAL A 1 101 ? -3.070 1.785 3.226 1.00 90.31 101 VAL A CA 1
ATOM 797 C C . VAL A 1 101 ? -2.839 1.964 1.741 1.00 90.31 101 VAL A C 1
ATOM 799 O O . VAL A 1 101 ? -3.040 1.022 0.976 1.00 90.31 101 VAL A O 1
ATOM 802 N N . TYR A 1 102 ? -2.454 3.157 1.314 1.00 88.88 102 TYR A N 1
ATOM 803 C CA . TYR A 1 102 ? -2.326 3.476 -0.098 1.00 88.88 102 TYR A CA 1
ATOM 804 C C . TYR A 1 102 ? -1.180 4.437 -0.384 1.00 88.88 102 TYR A C 1
ATOM 806 O O . TYR A 1 102 ? -0.603 5.068 0.496 1.00 88.88 102 TYR A O 1
ATOM 814 N N . THR A 1 103 ? -0.839 4.534 -1.660 1.00 87.44 103 THR A N 1
ATOM 815 C CA . THR A 1 103 ? 0.134 5.494 -2.171 1.00 87.44 103 THR A CA 1
ATOM 816 C C . THR A 1 103 ? -0.260 5.905 -3.579 1.00 87.44 103 THR A C 1
ATOM 818 O O . THR A 1 103 ? -0.837 5.115 -4.328 1.00 87.44 103 THR A O 1
ATOM 821 N N . THR A 1 104 ? 0.068 7.142 -3.939 1.00 85.12 104 THR A N 1
ATOM 822 C CA . THR A 1 104 ? -0.158 7.711 -5.272 1.00 85.12 104 THR A CA 1
ATOM 823 C C . THR A 1 104 ? 0.982 7.409 -6.246 1.00 85.12 104 THR A C 1
ATOM 825 O O . THR A 1 104 ? 0.945 7.820 -7.406 1.00 85.12 104 THR A O 1
ATOM 828 N N . TYR A 1 105 ? 2.006 6.672 -5.799 1.00 79.38 105 TYR A N 1
ATOM 829 C CA . TYR A 1 105 ? 3.099 6.251 -6.664 1.00 79.38 105 TYR A CA 1
ATOM 830 C C . TYR A 1 105 ? 2.580 5.342 -7.786 1.00 79.38 105 TYR A C 1
ATOM 832 O O . TYR A 1 105 ? 1.778 4.433 -7.568 1.00 79.38 105 TYR A O 1
ATOM 840 N N . HIS A 1 106 ? 3.032 5.593 -9.013 1.00 76.25 106 HIS A N 1
ATOM 841 C CA . HIS A 1 106 ? 2.584 4.855 -10.188 1.00 76.25 106 HIS A CA 1
ATOM 842 C C . HIS A 1 106 ? 3.271 3.489 -10.275 1.00 76.25 106 HIS A C 1
ATOM 844 O O . HIS A 1 106 ? 4.404 3.388 -10.741 1.00 76.25 106 HIS A O 1
ATOM 850 N N . PHE A 1 107 ? 2.556 2.437 -9.880 1.00 73.75 107 PHE A N 1
ATOM 851 C CA . PHE A 1 107 ? 2.995 1.051 -10.038 1.00 73.75 107 PHE A CA 1
ATOM 852 C C . PHE A 1 107 ? 2.390 0.402 -11.273 1.00 73.75 107 PHE A C 1
ATOM 854 O O . PHE A 1 107 ? 1.226 0.628 -11.615 1.00 73.75 107 PHE A O 1
ATOM 861 N N . ASN A 1 108 ? 3.138 -0.511 -11.888 1.00 74.12 108 ASN A N 1
ATOM 862 C CA . ASN A 1 108 ? 2.552 -1.442 -12.840 1.00 74.12 108 ASN A CA 1
ATOM 863 C C . ASN A 1 108 ? 1.878 -2.617 -12.109 1.00 74.12 108 ASN A C 1
ATOM 865 O O . ASN A 1 108 ? 2.435 -3.713 -12.015 1.00 74.12 108 ASN A O 1
ATOM 869 N N . ILE A 1 109 ? 0.648 -2.404 -11.626 1.00 69.12 109 ILE A N 1
ATOM 870 C CA . ILE A 1 109 ? -0.101 -3.403 -10.843 1.00 69.12 109 ILE A CA 1
ATOM 871 C C . ILE A 1 109 ? -0.315 -4.728 -11.588 1.00 69.12 109 ILE A C 1
ATOM 873 O O . ILE A 1 109 ? -0.536 -5.763 -10.967 1.00 69.12 109 ILE A O 1
ATOM 877 N N . SER A 1 110 ? -0.261 -4.722 -12.928 1.00 72.69 110 SER A N 1
ATOM 878 C CA . SER A 1 110 ? -0.532 -5.912 -13.744 1.00 72.69 110 SER A CA 1
ATOM 879 C C . SER A 1 110 ? 0.431 -7.070 -13.460 1.00 72.69 110 SER A C 1
ATOM 881 O O . SER A 1 110 ? 0.098 -8.219 -13.750 1.00 72.69 110 SER A O 1
ATOM 883 N N . ARG A 1 111 ? 1.586 -6.770 -12.850 1.00 69.81 111 ARG A N 1
ATOM 884 C CA . ARG A 1 111 ? 2.589 -7.734 -12.377 1.00 69.81 111 ARG A CA 1
ATOM 885 C C . ARG A 1 111 ? 2.243 -8.377 -11.036 1.00 69.81 111 ARG A C 1
ATOM 887 O O . ARG A 1 111 ? 2.806 -9.410 -10.702 1.00 69.81 111 ARG A O 1
ATOM 894 N N . TYR A 1 112 ? 1.305 -7.793 -10.300 1.00 67.62 112 TYR A N 1
ATOM 895 C CA . TYR A 1 112 ? 0.997 -8.118 -8.912 1.00 67.62 112 TYR A CA 1
ATOM 896 C C . TYR A 1 112 ? -0.423 -8.670 -8.719 1.00 67.62 112 TYR A C 1
ATOM 898 O O . TYR A 1 112 ? -0.958 -8.616 -7.615 1.00 67.62 112 TYR A O 1
ATOM 906 N N . LYS A 1 113 ? -1.042 -9.212 -9.778 1.00 57.75 113 LYS A N 1
ATOM 907 C CA . LYS A 1 113 ? -2.459 -9.634 -9.811 1.00 57.75 113 LYS A CA 1
ATOM 908 C C . LYS A 1 113 ? -2.899 -10.605 -8.703 1.00 57.75 113 LYS A C 1
ATOM 910 O O . LYS A 1 113 ? -4.085 -10.631 -8.400 1.00 57.75 113 LYS A O 1
ATOM 915 N N . ASP A 1 114 ? -1.975 -11.363 -8.112 1.00 56.69 114 ASP A N 1
ATOM 916 C CA . ASP A 1 114 ? -2.267 -12.329 -7.038 1.00 56.69 114 ASP A CA 1
ATOM 917 C C . ASP A 1 114 ? -2.098 -11.757 -5.621 1.00 56.69 114 ASP A C 1
ATOM 919 O O . ASP A 1 114 ? -2.465 -12.392 -4.632 1.00 56.69 114 ASP A O 1
ATOM 923 N N . SER A 1 115 ? -1.537 -10.556 -5.496 1.00 61.34 115 SER A N 1
ATOM 924 C CA . SER A 1 115 ? -1.425 -9.873 -4.209 1.00 61.34 115 SER A CA 1
ATOM 925 C C . SER A 1 115 ? -2.736 -9.157 -3.885 1.00 61.34 115 SER A C 1
ATOM 927 O O . SER A 1 115 ? -3.477 -8.760 -4.779 1.00 61.34 115 SER A O 1
ATOM 929 N N . SER A 1 116 ? -3.039 -8.966 -2.601 1.00 73.81 116 SER A N 1
ATOM 930 C CA . SER A 1 116 ? -4.208 -8.218 -2.106 1.00 73.81 116 SER A CA 1
ATOM 931 C C . SER A 1 116 ? -4.137 -6.700 -2.387 1.00 73.81 116 SER A C 1
ATOM 933 O O . SER A 1 116 ? -4.536 -5.890 -1.549 1.00 73.81 116 SER A O 1
ATOM 935 N N . LEU A 1 117 ? -3.571 -6.330 -3.537 1.00 84.12 117 LEU A N 1
ATOM 936 C CA . LEU A 1 117 ? -3.419 -4.987 -4.063 1.00 84.12 117 LEU A CA 1
ATOM 937 C C . LEU A 1 117 ? -4.619 -4.623 -4.932 1.00 84.12 117 LEU A C 1
ATOM 939 O O . LEU A 1 117 ? -5.034 -5.369 -5.815 1.00 84.12 117 LEU A O 1
ATOM 943 N N . PHE A 1 118 ? -5.113 -3.416 -4.722 1.00 85.19 118 PHE A N 1
ATOM 944 C CA . PHE A 1 118 ? -6.146 -2.786 -5.524 1.00 85.19 118 PHE A CA 1
ATOM 945 C C . PHE A 1 118 ? -5.538 -1.585 -6.233 1.00 85.19 118 PHE A C 1
ATOM 947 O O . PHE A 1 118 ? -4.726 -0.875 -5.638 1.00 85.19 118 PHE A O 1
ATOM 954 N N . ASN A 1 119 ? -5.949 -1.302 -7.470 1.00 86.88 119 ASN A N 1
ATOM 955 C CA . ASN A 1 119 ? -5.731 0.047 -7.984 1.00 86.88 119 ASN A CA 1
ATOM 956 C C . ASN A 1 119 ? -6.555 1.018 -7.148 1.00 86.88 119 ASN A C 1
ATOM 958 O O . ASN A 1 119 ? -7.668 0.691 -6.732 1.00 86.88 119 ASN A O 1
ATOM 962 N N . LEU A 1 120 ? -6.067 2.245 -6.982 1.00 86.88 120 LEU A N 1
ATOM 963 C CA . LEU A 1 120 ? -6.865 3.304 -6.361 1.00 86.88 120 LEU A CA 1
ATOM 964 C C . LEU A 1 120 ? -8.188 3.562 -7.099 1.00 86.88 120 LEU A C 1
ATOM 966 O O . LEU A 1 120 ? -9.189 3.897 -6.468 1.00 86.88 120 LEU A O 1
ATOM 970 N N . SER A 1 121 ? -8.227 3.329 -8.414 1.00 84.81 121 SER A N 1
ATOM 971 C CA . SER A 1 121 ? -9.459 3.353 -9.210 1.00 84.81 121 SER A CA 1
ATOM 972 C C . SER A 1 121 ? -10.485 2.296 -8.801 1.00 84.81 121 SER A C 1
ATOM 974 O O . SER A 1 121 ? -11.680 2.530 -8.959 1.00 84.81 121 SER A O 1
ATOM 976 N N . ASP A 1 122 ? -10.023 1.160 -8.279 1.00 87.81 122 ASP A N 1
ATOM 977 C CA . ASP A 1 122 ? -10.842 -0.024 -8.006 1.00 87.81 122 ASP A CA 1
ATOM 978 C C . ASP A 1 122 ? -11.304 -0.072 -6.539 1.00 87.81 122 ASP A C 1
ATOM 980 O O . ASP A 1 122 ? -12.151 -0.889 -6.171 1.00 87.81 122 ASP A O 1
ATOM 984 N N . VAL A 1 123 ? -10.776 0.819 -5.689 1.00 87.31 123 VAL A N 1
ATOM 985 C CA . VAL A 1 123 ? -11.241 0.989 -4.309 1.00 87.31 123 VAL A CA 1
ATOM 986 C C . VAL A 1 123 ? -12.696 1.486 -4.326 1.00 87.31 123 VAL A C 1
ATOM 988 O O . VAL A 1 123 ? -12.997 2.455 -5.029 1.00 87.31 123 VAL A O 1
ATOM 991 N N . PRO A 1 124 ? -13.613 0.887 -3.538 1.00 88.69 124 PRO A N 1
ATOM 992 C CA . PRO A 1 124 ? -15.016 1.292 -3.516 1.00 88.69 124 PRO A CA 1
ATOM 993 C C . PRO A 1 124 ? -15.201 2.795 -3.266 1.00 88.69 124 PRO A C 1
ATOM 995 O O . PRO A 1 124 ? -14.631 3.346 -2.324 1.00 88.69 124 PRO A O 1
ATOM 998 N N . ASN A 1 125 ? -16.062 3.454 -4.050 1.00 86.44 125 ASN A N 1
ATOM 999 C CA . ASN A 1 125 ? -16.302 4.903 -3.946 1.00 86.44 125 ASN A CA 1
ATOM 1000 C C . ASN A 1 125 ? -16.679 5.366 -2.529 1.00 86.44 125 ASN A C 1
ATOM 1002 O O . ASN A 1 125 ? -16.285 6.453 -2.115 1.00 86.44 125 ASN A O 1
ATOM 1006 N N . SER A 1 126 ? -17.412 4.549 -1.765 1.00 85.88 126 SER A N 1
ATOM 1007 C CA . SER A 1 126 ? -17.754 4.850 -0.369 1.00 85.88 126 SER A CA 1
ATOM 1008 C C . SER A 1 126 ? -16.523 4.953 0.531 1.00 85.88 126 SER A C 1
ATOM 1010 O O . SER A 1 126 ? -16.462 5.830 1.390 1.00 85.88 126 SER A O 1
ATOM 1012 N N . ASP A 1 127 ? -15.546 4.069 0.324 1.00 86.56 127 ASP A N 1
ATOM 1013 C CA . ASP A 1 127 ? -14.298 4.030 1.081 1.00 86.56 127 ASP A CA 1
ATOM 1014 C C . ASP A 1 127 ? -13.369 5.163 0.625 1.00 86.56 127 ASP A C 1
ATOM 1016 O O . ASP A 1 127 ? -12.808 5.872 1.456 1.00 86.56 127 ASP A O 1
ATOM 1020 N N . ARG A 1 128 ? -13.307 5.441 -0.683 1.00 86.31 128 ARG A N 1
ATOM 1021 C CA . ARG A 1 128 ? -12.544 6.574 -1.228 1.00 86.31 128 ARG A CA 1
ATOM 1022 C C . ARG A 1 128 ? -13.011 7.923 -0.695 1.00 86.31 128 ARG A C 1
ATOM 1024 O O . ARG A 1 128 ? -12.186 8.722 -0.266 1.00 86.31 128 ARG A O 1
ATOM 1031 N N . LEU A 1 129 ? -14.324 8.164 -0.692 1.00 85.00 129 LEU A N 1
ATOM 1032 C CA . LEU A 1 129 ? -14.911 9.397 -0.163 1.00 85.00 129 LEU A CA 1
ATOM 1033 C C . LEU A 1 129 ? -14.684 9.531 1.344 1.00 85.00 129 LEU A C 1
ATOM 1035 O O . LEU A 1 129 ? -14.372 10.617 1.822 1.00 85.00 129 LEU A O 1
ATOM 1039 N N . ALA A 1 130 ? -14.822 8.436 2.096 1.00 83.25 130 ALA A N 1
ATOM 1040 C CA . ALA A 1 130 ? -14.571 8.443 3.535 1.00 83.25 130 ALA A CA 1
ATOM 1041 C C . ALA A 1 130 ? -13.103 8.749 3.870 1.00 83.25 130 ALA A C 1
ATOM 1043 O O . ALA A 1 130 ? -12.833 9.404 4.874 1.00 83.25 130 ALA A O 1
ATOM 1044 N N . CYS A 1 131 ? -12.187 8.310 3.009 1.00 83.19 131 CYS A N 1
ATOM 1045 C CA . CYS A 1 131 ? -10.748 8.473 3.161 1.00 83.19 131 CYS A CA 1
ATOM 1046 C C . CYS A 1 131 ? -10.173 9.675 2.400 1.00 83.19 131 CYS A C 1
ATOM 1048 O O . CYS A 1 131 ? -8.961 9.841 2.373 1.00 83.19 131 CYS A O 1
ATOM 1050 N N . SER A 1 132 ? -11.017 10.518 1.791 1.00 85.38 132 SER A N 1
ATOM 1051 C CA . SER A 1 132 ? -10.598 11.669 0.972 1.00 85.38 132 SER A CA 1
ATOM 1052 C C . SER A 1 132 ? -9.575 11.327 -0.129 1.00 85.38 132 SER A C 1
ATOM 1054 O O . SER A 1 132 ? -8.731 12.150 -0.478 1.00 85.38 132 SER A O 1
ATOM 1056 N N . ILE A 1 133 ? -9.655 10.117 -0.696 1.00 84.62 133 ILE A N 1
ATOM 1057 C CA . ILE A 1 133 ? -8.735 9.638 -1.737 1.00 84.62 133 ILE A CA 1
ATOM 1058 C C . ILE A 1 133 ? -9.155 10.216 -3.092 1.00 84.62 133 ILE A C 1
ATOM 1060 O O . ILE A 1 133 ? -10.008 9.657 -3.797 1.00 84.62 133 ILE A O 1
ATOM 1064 N N . ASN A 1 134 ? -8.539 11.337 -3.460 1.00 80.81 134 ASN A N 1
ATOM 1065 C CA . ASN A 1 134 ? -8.855 12.066 -4.691 1.00 80.81 134 ASN A CA 1
ATOM 1066 C C . ASN A 1 134 ? -8.095 11.541 -5.917 1.00 80.81 134 ASN A C 1
ATOM 1068 O O . ASN A 1 134 ? -8.577 11.680 -7.041 1.00 80.81 134 ASN A O 1
ATOM 1072 N N . ASP A 1 135 ? -6.951 10.890 -5.710 1.00 80.25 135 ASP A N 1
ATOM 1073 C CA . ASP A 1 135 ? -6.143 10.342 -6.793 1.00 80.25 135 ASP A CA 1
ATOM 1074 C C . ASP A 1 135 ? -6.653 8.976 -7.259 1.00 80.25 135 ASP A C 1
ATOM 1076 O O . ASP A 1 135 ? -7.047 8.114 -6.474 1.00 80.25 135 ASP A O 1
ATOM 1080 N N . ASN A 1 136 ? -6.654 8.783 -8.579 1.00 78.81 136 ASN A N 1
ATOM 1081 C CA . ASN A 1 136 ? -7.006 7.511 -9.224 1.00 78.81 136 ASN A CA 1
ATOM 1082 C C . ASN A 1 136 ? -5.773 6.668 -9.560 1.00 78.81 136 ASN A C 1
ATOM 1084 O O . ASN A 1 136 ? -5.898 5.499 -9.921 1.00 78.81 136 ASN A O 1
ATOM 1088 N N . SER A 1 137 ? -4.596 7.281 -9.498 1.00 81.25 137 SER A N 1
ATOM 1089 C CA . SER A 1 137 ? -3.323 6.671 -9.835 1.00 81.25 137 SER A CA 1
ATOM 1090 C C . SER A 1 137 ? -2.619 6.200 -8.582 1.00 81.25 137 SER A C 1
ATOM 1092 O O . SER A 1 137 ? -2.294 7.010 -7.720 1.00 81.25 137 SER A O 1
ATOM 1094 N N . GLY A 1 138 ? -2.370 4.900 -8.506 1.00 84.62 138 GLY A N 1
ATOM 1095 C CA . GLY A 1 138 ? -1.660 4.296 -7.394 1.00 84.62 138 GLY A CA 1
ATOM 1096 C C . GLY A 1 138 ? -2.281 2.980 -6.976 1.00 84.62 138 GLY A C 1
ATOM 1097 O O . GLY A 1 138 ? -3.148 2.431 -7.666 1.00 84.62 138 GLY A O 1
ATOM 1098 N N . ILE A 1 139 ? -1.830 2.489 -5.830 1.00 87.75 139 ILE A N 1
ATOM 1099 C CA . ILE A 1 139 ? -2.247 1.200 -5.286 1.00 87.75 139 ILE A CA 1
ATOM 1100 C C . ILE A 1 139 ? -2.698 1.343 -3.839 1.00 87.75 139 ILE A C 1
ATOM 1102 O O . ILE A 1 139 ? -2.229 2.215 -3.107 1.00 87.75 139 ILE A O 1
ATOM 1106 N N . ALA A 1 140 ? -3.598 0.457 -3.435 1.00 89.19 140 ALA A N 1
ATOM 1107 C CA . ALA A 1 140 ? -4.078 0.330 -2.073 1.00 89.19 140 ALA A CA 1
ATOM 1108 C C . ALA A 1 140 ? -4.069 -1.125 -1.614 1.00 89.19 140 ALA A C 1
ATOM 1110 O O . ALA A 1 140 ? -4.309 -2.049 -2.389 1.00 89.19 140 ALA A O 1
ATOM 1111 N N . ILE A 1 141 ? -3.866 -1.307 -0.316 1.00 90.19 141 ILE A N 1
ATOM 1112 C CA . ILE A 1 141 ? -4.069 -2.558 0.400 1.00 90.19 141 ILE A CA 1
ATOM 1113 C C . ILE A 1 141 ? -5.177 -2.332 1.404 1.00 90.19 141 ILE A C 1
ATOM 1115 O O . ILE A 1 141 ? -5.131 -1.401 2.208 1.00 90.19 141 ILE A O 1
ATOM 1119 N N . ILE A 1 142 ? -6.171 -3.211 1.357 1.00 89.94 142 ILE A N 1
ATOM 1120 C CA . ILE A 1 142 ? -7.327 -3.163 2.242 1.00 89.94 142 ILE A CA 1
ATOM 1121 C C . ILE A 1 142 ? -7.282 -4.394 3.140 1.00 89.94 142 ILE A C 1
ATOM 1123 O O . ILE A 1 142 ? -7.289 -5.529 2.660 1.00 89.94 142 ILE A O 1
ATOM 1127 N N . LYS A 1 143 ? -7.247 -4.175 4.453 1.00 89.44 143 LYS A N 1
ATOM 1128 C CA . LYS A 1 143 ? -7.334 -5.224 5.472 1.00 89.44 143 LYS A CA 1
ATOM 1129 C C . LYS A 1 143 ? -8.548 -4.978 6.348 1.00 89.44 143 LYS A C 1
ATOM 1131 O O . LYS A 1 143 ? -8.729 -3.892 6.886 1.00 89.44 143 LYS A O 1
ATOM 1136 N N . THR A 1 144 ? -9.393 -5.987 6.483 1.00 87.31 144 THR A N 1
ATOM 1137 C CA . THR A 1 144 ? -10.514 -5.969 7.423 1.00 87.31 144 THR A CA 1
ATOM 1138 C C . THR A 1 144 ? -10.029 -6.423 8.792 1.00 87.31 144 THR A C 1
ATOM 1140 O O . THR A 1 144 ? -9.390 -7.471 8.889 1.00 87.31 144 THR A O 1
ATOM 1143 N N . PHE A 1 145 ? -10.388 -5.692 9.840 1.00 81.12 145 PHE A N 1
ATOM 1144 C CA . PHE A 1 145 ? -10.225 -6.121 11.221 1.00 81.12 145 PHE A CA 1
ATOM 1145 C C . PHE A 1 145 ? -11.602 -6.292 11.856 1.00 81.12 145 PHE A C 1
ATOM 1147 O O . PHE A 1 145 ? -12.476 -5.430 11.752 1.00 81.12 145 PHE A O 1
ATOM 1154 N N . ASN A 1 146 ? -11.804 -7.424 12.523 1.00 69.19 146 ASN A N 1
ATOM 1155 C CA . ASN A 1 146 ? -12.999 -7.616 13.327 1.00 69.19 146 ASN A CA 1
ATOM 1156 C C . ASN A 1 146 ? -12.774 -6.906 14.660 1.00 69.19 146 ASN A C 1
ATOM 1158 O O . ASN A 1 146 ? -11.805 -7.204 15.352 1.00 69.19 146 ASN A O 1
ATOM 1162 N N . LYS A 1 147 ? -13.6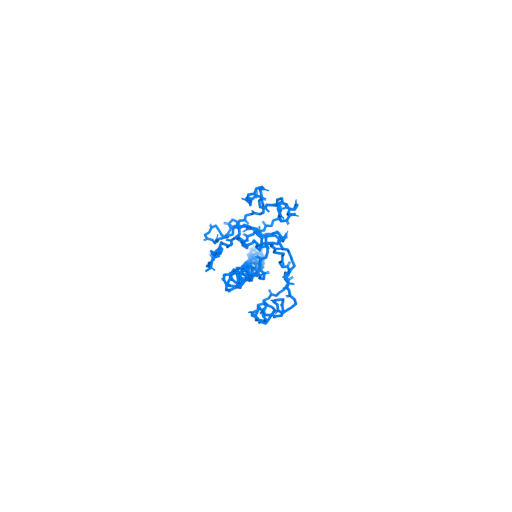79 -5.997 15.038 1.00 56.22 147 LYS A N 1
ATOM 1163 C CA . LYS A 1 147 ? -13.765 -5.540 16.428 1.00 56.22 147 LYS A CA 1
ATOM 1164 C C . LYS A 1 147 ? -14.147 -6.755 17.271 1.00 56.22 147 LYS A C 1
ATOM 1166 O O . LYS A 1 147 ? -15.318 -7.126 17.312 1.00 56.22 147 LYS A O 1
ATOM 1171 N N . THR A 1 148 ? -13.174 -7.413 17.890 1.00 50.97 148 THR A N 1
ATOM 1172 C CA . THR A 1 148 ? -13.451 -8.259 19.050 1.00 50.97 148 THR A CA 1
ATOM 1173 C C . THR A 1 148 ? -13.968 -7.319 20.131 1.00 50.97 148 THR A C 1
ATOM 1175 O O . THR A 1 148 ? -13.216 -6.484 20.628 1.00 50.97 148 THR A O 1
ATOM 1178 N N . GLY A 1 149 ? -15.289 -7.350 20.327 1.00 43.75 149 GLY A N 1
ATOM 1179 C CA . GLY A 1 149 ? -16.007 -6.520 21.293 1.00 43.75 149 GLY A CA 1
ATOM 1180 C C . GLY A 1 149 ? -15.668 -6.854 22.733 1.00 43.75 149 GLY A C 1
ATOM 1181 O O . GLY A 1 149 ? -15.236 -8.001 22.988 1.00 43.75 149 GLY A O 1
#

Organism: Escherichia coli (NCBI:txid562)

Secondary structure (DSSP, 8-state):
-HHHHHHHHHHHHHHHHHHHHHHHHHHHHHHHHHHHHHHHHHHHHHHHHHHHHHHHH-TTT--TTB----HHHHHHHHHHTTTS--SS--EEEEETTEEEEEE-S---GGG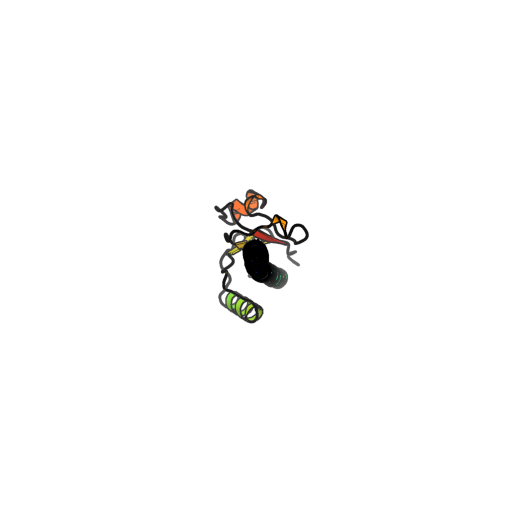-TTSSEEETTTS-HHHHHHTT----SSEEEEEE-----

Sequence (149 aa):
MLFFWCGFFSLIVSILNISMGYNDRLFLDEQNRIIKENIYVDYLTVNAAVLSEICTTDAGKCKDKTSILSDELSESLKDKLSGYDNSITPEFCINHGKVIVYTTYHFNISRYKDSSLFNLSDVPNSDRLACSINDNSGIAIIKTFNKTG

Foldseek 3Di:
DVVVVVVVVVVVVVVVVVVVVVVVVVVVVVVVVVVVLVLVVVLQVQLQVLVLVCCQVCVVQQDALDFDHDPVSVVVSCVSCVPGDPPDDWTWGHHDQKIKIWDQDADPCVVVVPDQKDQLLRPDPVVCVSNVPPHRGTIMHMDGHDRPD